Protein AF-A0A8J6A3G7-F1 (afdb_monomer_lite)

Organism: Galemys pyrenaicus (NCBI:txid202257)

Sequence (63 aa):
EKRGHITRSEGRLPWKGGLRRRLFHVNCGEFRDPKIYCTRESDPHCGSDGQTYGNKCAFCKAM

pLDDT: mean 71.03, std 14.5, range [45.72, 87.44]

Radius of gyration: 21.04 Å; chains: 1; bounding box: 25×40×65 Å

InterPro domains:
  IPR002350 Kazal domain [PF00050] (28-62)
  IPR002350 Kazal domain [PS00282] (38-60)
  IPR002350 Kazal domain [PS51465] (22-63)
  IPR002350 Kazal domain [SM00280] (27-61)
  IPR036058 Kazal domain superfamily [SSF100895] (24-62)
  IPR050159 Kazal-type Serine Protease 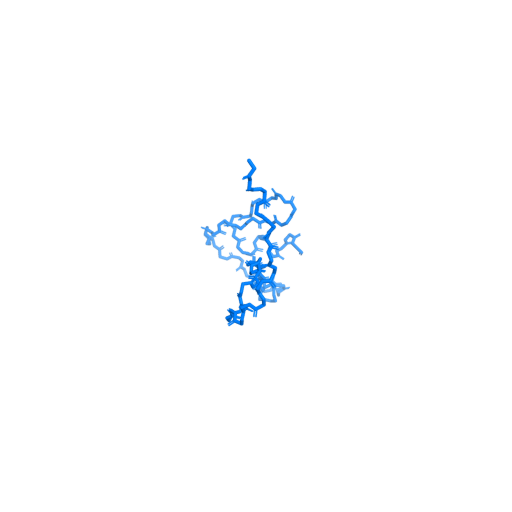Inhibitor [PTHR47499] (22-62)

Structure (mmCIF, N/CA/C/O backbone):
data_AF-A0A8J6A3G7-F1
#
_entry.id   AF-A0A8J6A3G7-F1
#
loop_
_atom_site.group_PDB
_atom_site.id
_atom_site.type_symbol
_atom_site.label_atom_id
_atom_site.label_alt_id
_atom_site.label_comp_id
_atom_site.label_asym_id
_atom_site.label_entity_id
_atom_site.label_seq_id
_atom_site.pdbx_PDB_ins_code
_atom_site.Cartn_x
_atom_site.Cartn_y
_atom_site.Cartn_z
_atom_site.occupancy
_atom_site.B_iso_or_equiv
_atom_site.auth_seq_id
_atom_site.auth_comp_id
_atom_site.auth_asym_id
_atom_site.auth_atom_id
_atom_site.pdbx_PDB_model_num
ATOM 1 N N . GLU A 1 1 ? -3.028 24.528 53.848 1.00 52.69 1 GLU A N 1
ATOM 2 C CA . GLU A 1 1 ? -2.561 25.620 52.973 1.00 52.69 1 GLU A CA 1
ATOM 3 C C . GLU A 1 1 ? -1.140 25.336 52.524 1.00 52.69 1 GLU A C 1
ATOM 5 O O . GLU A 1 1 ? -0.288 25.345 53.389 1.00 52.69 1 GLU A O 1
ATOM 10 N N . LYS A 1 2 ? -0.922 24.984 51.247 1.00 51.62 2 LYS A N 1
ATOM 11 C CA . LYS A 1 2 ? 0.256 25.302 50.403 1.00 51.62 2 LYS A CA 1
ATOM 12 C C . LYS A 1 2 ? -0.075 24.838 48.980 1.00 51.62 2 LYS A C 1
ATOM 14 O O . LYS A 1 2 ? 0.391 23.809 48.504 1.00 51.62 2 LYS A O 1
ATOM 19 N N . ARG A 1 3 ? -0.963 25.590 48.323 1.00 55.34 3 ARG A N 1
ATOM 20 C CA . ARG A 1 3 ? -1.166 25.531 46.872 1.00 55.34 3 ARG A CA 1
ATOM 21 C C . ARG A 1 3 ? 0.108 26.100 46.244 1.00 55.34 3 ARG A C 1
ATOM 23 O O . ARG A 1 3 ? 0.250 27.310 46.118 1.00 55.34 3 ARG A O 1
ATOM 30 N N . GLY A 1 4 ? 1.080 25.232 45.975 1.00 49.47 4 GLY A N 1
ATOM 31 C CA . GLY A 1 4 ? 2.332 25.614 45.332 1.00 49.47 4 GLY A CA 1
ATOM 32 C C . GLY A 1 4 ? 2.055 26.034 43.895 1.00 49.47 4 GLY A C 1
ATOM 33 O O . GLY A 1 4 ? 1.724 25.201 43.057 1.00 49.47 4 GLY A O 1
ATOM 34 N N . HIS A 1 5 ? 2.151 27.333 43.626 1.00 53.59 5 HIS A N 1
ATOM 35 C CA . HIS A 1 5 ? 2.245 27.859 42.273 1.00 53.59 5 HIS A CA 1
ATOM 36 C C . HIS A 1 5 ? 3.463 27.230 41.590 1.00 53.59 5 HIS A C 1
ATOM 38 O O . HIS A 1 5 ? 4.588 27.379 42.066 1.00 53.59 5 HIS A O 1
ATOM 44 N N . ILE A 1 6 ? 3.241 26.548 40.468 1.00 60.72 6 ILE A N 1
ATOM 45 C CA . ILE A 1 6 ? 4.309 26.189 39.537 1.00 60.72 6 ILE A CA 1
ATOM 46 C C . ILE A 1 6 ? 4.869 27.484 38.934 1.00 60.72 6 ILE A C 1
ATOM 48 O O . ILE A 1 6 ? 4.343 28.028 37.966 1.00 60.72 6 ILE A O 1
ATOM 52 N N . THR A 1 7 ? 5.917 28.040 39.536 1.00 57.06 7 THR A N 1
ATOM 53 C CA . THR A 1 7 ? 6.694 29.099 38.899 1.00 57.06 7 THR A CA 1
ATOM 54 C C . THR A 1 7 ? 7.434 28.466 37.723 1.00 57.06 7 THR A C 1
ATOM 56 O O . THR A 1 7 ? 8.182 27.504 37.889 1.00 57.06 7 THR A O 1
ATOM 59 N N . ARG A 1 8 ? 7.163 28.956 36.506 1.00 57.78 8 ARG A N 1
ATOM 60 C CA . ARG A 1 8 ? 7.855 28.553 35.276 1.00 57.78 8 ARG A CA 1
ATOM 61 C C . ARG A 1 8 ? 9.315 28.981 35.385 1.00 57.78 8 ARG A C 1
ATOM 63 O O . ARG A 1 8 ? 9.687 30.080 34.987 1.00 57.78 8 ARG A O 1
ATOM 70 N N . SER A 1 9 ? 10.129 28.124 35.980 1.00 52.81 9 SER A N 1
ATOM 71 C CA . SER A 1 9 ? 11.569 28.171 35.845 1.00 52.81 9 SER A CA 1
ATOM 72 C C . SER A 1 9 ? 11.880 27.857 34.384 1.00 52.81 9 SER A C 1
ATOM 74 O O . SER A 1 9 ? 11.747 26.722 33.933 1.00 52.81 9 SER A O 1
ATOM 76 N N . GLU A 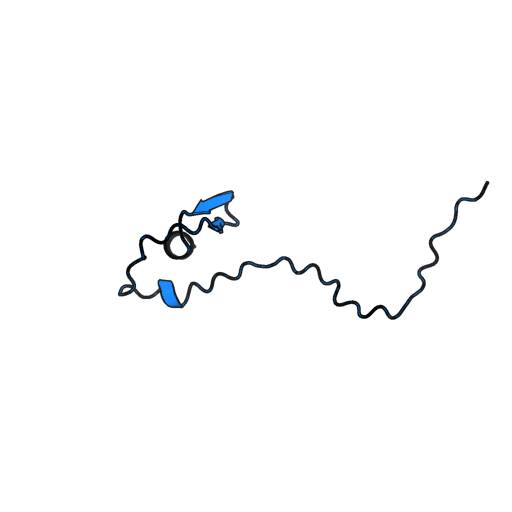1 10 ? 12.275 28.884 33.629 1.00 58.84 10 GLU A N 1
ATOM 77 C CA . GLU A 1 10 ? 12.942 28.760 32.328 1.00 58.84 10 GLU A CA 1
ATOM 78 C C . GLU A 1 10 ? 14.329 28.137 32.563 1.00 58.84 10 GLU A C 1
ATOM 80 O O . GLU A 1 10 ? 15.382 28.754 32.398 1.00 58.84 10 GLU A O 1
ATOM 85 N N . GLY A 1 11 ? 14.330 26.892 33.040 1.00 48.31 11 GLY A N 1
ATOM 86 C CA . GLY A 1 11 ? 15.489 26.034 33.002 1.00 48.31 11 GLY A CA 1
ATOM 87 C C . GLY A 1 11 ? 15.801 25.811 31.537 1.00 48.31 11 GLY A C 1
ATOM 88 O O . GLY A 1 11 ? 14.967 25.308 30.784 1.00 48.31 11 GLY A O 1
ATOM 89 N N . ARG A 1 12 ? 17.009 26.191 31.125 1.00 52.41 12 ARG A N 1
ATOM 90 C CA . ARG A 1 12 ? 17.574 25.833 29.827 1.00 52.41 12 ARG A CA 1
ATOM 91 C C . ARG A 1 12 ? 17.860 24.328 29.837 1.00 52.41 12 ARG A C 1
ATOM 93 O O . ARG A 1 12 ? 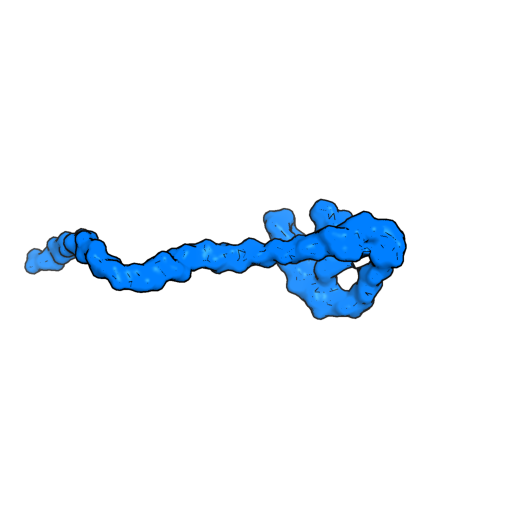18.999 23.886 29.905 1.00 52.41 12 ARG A O 1
ATOM 100 N N . LEU A 1 13 ? 16.790 23.541 29.818 1.00 54.94 13 LEU A N 1
ATOM 101 C CA . LEU A 1 13 ? 16.805 22.154 29.400 1.00 54.94 13 LEU A CA 1
ATOM 102 C C . LEU A 1 13 ? 17.316 22.161 27.951 1.00 54.94 13 LEU A C 1
ATOM 104 O O . LEU A 1 13 ? 16.899 23.029 27.176 1.00 54.94 13 LEU A O 1
ATOM 108 N N . PRO A 1 14 ? 18.171 21.218 27.522 1.00 45.72 14 PRO A N 1
ATOM 109 C CA . PRO A 1 14 ? 18.292 20.893 26.109 1.00 45.72 14 PRO A CA 1
ATOM 110 C C . PRO A 1 14 ? 16.946 20.302 25.664 1.00 45.72 14 PRO A C 1
ATOM 112 O O . PRO A 1 14 ? 16.764 19.094 25.535 1.00 45.72 14 PRO A O 1
ATOM 115 N N . TRP A 1 15 ? 15.959 21.180 25.484 1.00 51.66 15 TRP A N 1
ATOM 116 C CA . TRP A 1 15 ? 14.632 20.912 24.962 1.00 51.66 15 TRP A CA 1
ATOM 117 C C . TRP A 1 15 ? 14.779 20.528 23.490 1.00 51.66 15 TRP A C 1
ATOM 119 O O . TRP A 1 15 ? 14.523 21.292 22.563 1.00 51.66 15 TRP A O 1
ATOM 129 N N . LYS A 1 16 ? 15.203 19.288 23.267 1.00 52.88 16 LYS A N 1
ATOM 130 C CA . LYS A 1 16 ? 14.743 18.492 22.133 1.00 52.88 16 LYS A CA 1
ATOM 131 C C . LYS A 1 16 ? 13.743 17.444 22.621 1.00 52.88 16 LYS A C 1
ATOM 133 O O . LYS A 1 16 ? 13.606 16.389 22.023 1.00 52.88 16 LYS A O 1
ATOM 138 N N . GLY A 1 17 ? 12.976 17.777 23.661 1.00 50.72 17 GLY A N 1
ATOM 139 C CA . GLY A 1 17 ? 11.658 17.199 23.920 1.00 50.72 17 GLY A CA 1
ATOM 140 C C . GLY A 1 17 ? 10.633 17.758 22.934 1.00 50.72 17 GLY A C 1
ATOM 141 O O . GLY A 1 17 ? 9.572 18.222 23.331 1.00 50.72 17 GLY A O 1
ATOM 142 N N . GLY A 1 18 ? 10.963 17.764 21.640 1.00 52.47 18 GLY A N 1
ATOM 143 C CA . GLY A 1 18 ? 9.912 17.752 20.644 1.00 52.47 18 GLY A CA 1
ATOM 144 C C . GLY A 1 18 ? 9.229 16.413 20.824 1.00 52.47 18 GLY A C 1
ATOM 145 O O . GLY A 1 18 ? 9.911 15.391 20.926 1.00 52.47 18 GLY A O 1
ATOM 146 N N . LEU A 1 19 ? 7.903 16.403 20.866 1.00 57.00 19 LEU A N 1
ATOM 147 C CA . LEU A 1 19 ? 7.153 15.240 20.444 1.00 57.00 19 LEU A CA 1
ATOM 148 C C . LEU A 1 19 ? 7.718 14.888 19.062 1.00 57.00 19 LEU A C 1
ATOM 150 O O . LEU A 1 19 ? 7.246 15.387 18.043 1.00 57.00 19 LEU A O 1
ATOM 154 N N . ARG A 1 20 ? 8.748 14.034 19.008 1.00 47.81 20 ARG A N 1
ATOM 155 C CA . ARG A 1 20 ? 8.944 13.152 17.879 1.00 47.81 20 ARG A CA 1
ATOM 156 C C . ARG A 1 20 ? 7.693 12.294 17.963 1.00 47.81 20 ARG A C 1
ATOM 158 O O . ARG A 1 20 ? 7.737 11.161 18.430 1.00 47.81 20 ARG A O 1
ATOM 165 N N . ARG A 1 21 ? 6.559 12.833 17.479 1.00 48.62 21 ARG A N 1
ATOM 166 C CA . ARG A 1 21 ? 5.708 12.034 16.620 1.00 48.62 21 ARG A CA 1
ATOM 167 C C . ARG A 1 21 ? 6.757 11.496 15.688 1.00 48.62 21 ARG A C 1
ATOM 169 O O . ARG A 1 21 ? 7.386 12.252 14.948 1.00 48.62 21 ARG A O 1
ATOM 176 N N . ARG A 1 22 ? 7.112 10.237 15.906 1.00 52.16 22 ARG A N 1
ATOM 177 C CA . ARG A 1 22 ? 7.777 9.443 14.911 1.00 52.16 22 ARG A CA 1
ATOM 178 C C . ARG A 1 22 ? 6.722 9.497 13.823 1.00 52.16 22 ARG A C 1
ATOM 180 O O . ARG A 1 22 ? 5.801 8.693 13.830 1.00 52.16 22 ARG A O 1
ATOM 187 N N . LEU A 1 23 ? 6.709 10.579 13.035 1.00 57.88 23 LEU A N 1
ATOM 188 C CA . LEU A 1 23 ? 6.018 10.547 11.785 1.00 57.88 23 LEU A CA 1
ATOM 189 C C . LEU A 1 23 ? 6.803 9.398 11.160 1.00 57.88 23 LEU A C 1
ATOM 191 O O . LEU A 1 23 ? 8.018 9.461 10.969 1.00 57.88 23 LEU A O 1
ATOM 195 N N . PHE A 1 24 ? 6.172 8.238 11.110 1.00 59.12 24 PHE A N 1
ATOM 196 C CA . PHE A 1 24 ? 6.691 7.127 10.358 1.00 59.12 24 PHE A CA 1
ATOM 197 C C . PHE A 1 24 ? 6.559 7.622 8.918 1.00 59.12 24 PHE A C 1
ATOM 199 O O . PHE A 1 24 ? 5.571 7.335 8.256 1.00 59.12 24 PHE A O 1
ATOM 206 N N . HIS A 1 25 ? 7.483 8.493 8.478 1.00 65.44 25 HIS A N 1
ATOM 207 C CA . HIS A 1 25 ? 7.585 8.900 7.084 1.00 65.44 25 HIS A CA 1
ATOM 208 C C . HIS A 1 25 ? 8.098 7.656 6.384 1.00 65.44 25 HIS A C 1
ATOM 210 O O . HIS A 1 25 ? 9.302 7.433 6.262 1.00 65.44 25 HIS A O 1
ATOM 216 N N . VAL A 1 26 ? 7.166 6.786 6.016 1.00 72.00 26 VAL A N 1
ATOM 217 C CA . VAL A 1 26 ? 7.454 5.720 5.079 1.00 72.00 26 VAL A CA 1
ATOM 218 C C . VAL A 1 26 ? 7.686 6.426 3.750 1.00 72.00 26 VAL A C 1
ATOM 220 O O . VAL A 1 26 ? 6.790 7.068 3.206 1.00 72.00 26 VAL A O 1
ATOM 223 N N . ASN A 1 27 ? 8.930 6.395 3.276 1.00 78.25 27 ASN A N 1
ATOM 224 C CA . ASN A 1 27 ? 9.276 6.963 1.982 1.00 78.25 27 ASN A CA 1
ATOM 225 C C . ASN A 1 27 ? 8.736 6.042 0.890 1.00 78.25 27 ASN A C 1
ATOM 227 O O . ASN A 1 27 ? 9.338 5.026 0.561 1.00 78.25 27 ASN A O 1
ATOM 231 N N . CYS A 1 28 ? 7.590 6.415 0.330 1.00 82.19 28 CYS A N 1
ATOM 232 C CA . CYS A 1 28 ? 6.956 5.678 -0.758 1.00 82.19 28 CYS A CA 1
ATOM 233 C C . CYS A 1 28 ? 7.521 5.996 -2.143 1.00 82.19 28 CYS A C 1
ATOM 235 O O . CYS A 1 28 ? 7.022 5.464 -3.129 1.00 82.19 28 CYS A O 1
ATOM 237 N N . GLY A 1 29 ? 8.562 6.834 -2.233 1.00 81.25 29 GLY A N 1
ATOM 238 C CA . GLY A 1 29 ? 9.237 7.141 -3.498 1.00 81.25 29 GLY A CA 1
ATOM 239 C C . GLY A 1 29 ? 9.704 5.878 -4.224 1.00 81.25 29 GLY A C 1
ATOM 240 O O . GLY A 1 29 ? 9.440 5.725 -5.410 1.00 81.25 29 GLY A O 1
ATOM 241 N N . GLU A 1 30 ? 10.261 4.927 -3.475 1.00 78.38 30 GLU A N 1
ATOM 242 C CA . GLU A 1 30 ? 10.762 3.652 -4.000 1.00 78.38 30 GLU A CA 1
ATOM 243 C C . GLU A 1 30 ? 9.639 2.692 -4.435 1.00 78.38 30 GLU A C 1
ATOM 245 O O . GLU A 1 30 ? 9.889 1.766 -5.190 1.00 78.38 30 GLU A O 1
ATOM 250 N N . PHE A 1 31 ? 8.400 2.880 -3.963 1.00 79.50 31 PHE A N 1
ATOM 251 C CA . PHE A 1 31 ? 7.263 1.987 -4.247 1.00 79.50 31 PHE A CA 1
ATOM 252 C C . PHE A 1 31 ? 6.258 2.578 -5.246 1.00 79.50 31 PHE A C 1
ATOM 254 O O . PHE A 1 31 ? 5.294 1.908 -5.614 1.00 79.50 31 PHE A O 1
ATOM 261 N N . ARG A 1 32 ? 6.471 3.827 -5.679 1.00 76.56 32 ARG A N 1
ATOM 262 C CA . ARG A 1 32 ? 5.669 4.501 -6.712 1.00 76.56 32 ARG A CA 1
ATOM 263 C C . ARG A 1 32 ? 6.020 4.064 -8.129 1.00 76.56 32 ARG A C 1
ATOM 265 O O . ARG A 1 32 ? 5.245 4.326 -9.046 1.00 76.56 32 ARG A O 1
ATOM 272 N N . ASP A 1 33 ? 7.172 3.430 -8.316 1.00 81.75 33 ASP A N 1
ATOM 273 C CA . ASP A 1 33 ? 7.587 2.962 -9.628 1.00 81.75 33 ASP A CA 1
ATOM 274 C C . ASP A 1 33 ? 6.812 1.683 -10.010 1.00 81.75 33 ASP A C 1
ATOM 276 O O . ASP A 1 33 ? 6.791 0.716 -9.240 1.00 81.75 33 ASP A O 1
ATOM 280 N N . PRO A 1 34 ? 6.172 1.632 -11.193 1.00 77.06 34 PRO A N 1
ATOM 281 C CA . PRO A 1 34 ? 5.373 0.483 -11.622 1.00 77.06 34 PRO A CA 1
ATOM 282 C C . PRO A 1 34 ? 6.205 -0.791 -11.821 1.00 77.06 34 PRO A C 1
ATOM 284 O O . PRO A 1 34 ? 5.642 -1.881 -11.924 1.00 77.06 34 PRO A O 1
ATOM 287 N N . LYS A 1 35 ? 7.537 -0.675 -11.879 1.00 79.06 35 LYS A N 1
ATOM 288 C CA . LYS A 1 35 ? 8.460 -1.803 -12.010 1.00 79.06 35 LYS A CA 1
ATOM 289 C C . LYS A 1 35 ? 8.826 -2.435 -10.663 1.00 79.06 35 LYS A C 1
ATOM 291 O O . LYS A 1 35 ? 9.480 -3.479 -10.638 1.00 79.06 35 LYS A O 1
ATOM 296 N N . ILE A 1 36 ? 8.426 -1.828 -9.545 1.00 79.25 36 ILE A N 1
ATOM 297 C CA . ILE A 1 36 ? 8.762 -2.314 -8.208 1.00 79.25 36 ILE A CA 1
ATOM 298 C C . ILE A 1 36 ? 7.716 -3.324 -7.745 1.00 79.25 36 ILE A C 1
ATOM 300 O O . ILE A 1 36 ? 6.541 -3.026 -7.518 1.00 79.25 36 ILE A O 1
ATOM 304 N N . TYR A 1 37 ? 8.174 -4.562 -7.586 1.00 79.19 37 TYR A N 1
ATOM 305 C CA . TYR A 1 37 ? 7.379 -5.632 -7.009 1.00 79.19 37 TYR A CA 1
ATOM 306 C C . TYR A 1 37 ? 7.495 -5.595 -5.488 1.00 79.19 37 TYR A C 1
ATOM 308 O O . TYR A 1 37 ? 8.593 -5.558 -4.933 1.00 79.19 37 TYR A O 1
ATOM 316 N N . CYS A 1 38 ? 6.351 -5.640 -4.806 1.00 81.19 38 CYS A N 1
ATOM 317 C CA . CYS A 1 38 ? 6.330 -5.774 -3.357 1.00 81.19 38 CYS A CA 1
ATOM 318 C C . CYS A 1 38 ? 6.954 -7.115 -2.963 1.00 81.19 38 CYS A C 1
ATOM 320 O O . CYS A 1 38 ? 6.491 -8.173 -3.398 1.00 81.19 38 CYS A O 1
ATOM 322 N N . THR A 1 39 ? 7.968 -7.083 -2.105 1.00 81.31 39 THR A N 1
ATOM 323 C CA . THR A 1 39 ? 8.456 -8.293 -1.446 1.00 81.31 39 THR A CA 1
ATOM 324 C C . THR A 1 39 ? 7.371 -8.841 -0.517 1.00 81.31 39 THR A C 1
ATOM 326 O O . THR A 1 39 ? 6.532 -8.101 0.000 1.00 81.31 39 THR A O 1
ATOM 329 N N . ARG A 1 40 ? 7.383 -10.157 -0.267 1.00 82.44 40 ARG A N 1
ATOM 330 C CA . ARG A 1 40 ? 6.530 -10.794 0.757 1.00 82.44 40 ARG A CA 1
ATOM 331 C C . ARG A 1 40 ? 7.056 -10.557 2.181 1.00 82.44 40 ARG A C 1
ATOM 333 O O . ARG A 1 40 ? 6.873 -11.397 3.057 1.00 82.44 40 ARG A O 1
ATOM 340 N N . GLU A 1 41 ? 7.745 -9.441 2.406 1.00 82.94 41 GLU A N 1
ATOM 341 C CA . GLU A 1 41 ? 8.116 -9.024 3.753 1.00 82.94 41 GLU A CA 1
ATOM 342 C C . GLU A 1 41 ? 6.835 -8.821 4.568 1.00 82.94 41 GLU A C 1
ATOM 344 O O . GLU A 1 41 ? 5.840 -8.330 4.041 1.00 82.94 41 GLU A O 1
ATOM 349 N N . SER A 1 42 ? 6.835 -9.267 5.821 1.00 81.38 42 SER A N 1
ATOM 350 C CA . SER A 1 42 ? 5.701 -9.137 6.740 1.00 81.38 42 SER A CA 1
ATOM 351 C C . SER A 1 42 ? 6.080 -8.137 7.824 1.00 81.38 42 SER A C 1
ATOM 353 O O . SER A 1 42 ? 6.461 -8.521 8.925 1.00 81.38 42 SER A O 1
ATOM 355 N N . ASP A 1 43 ? 6.032 -6.856 7.469 1.00 81.81 43 ASP A N 1
ATOM 356 C CA . ASP A 1 43 ? 6.336 -5.741 8.365 1.00 81.81 43 ASP A CA 1
ATOM 357 C C . ASP A 1 43 ? 5.061 -4.899 8.532 1.00 81.81 43 ASP A C 1
ATOM 359 O O . ASP A 1 43 ? 4.750 -4.072 7.669 1.00 81.81 43 ASP A O 1
ATOM 363 N N . PRO A 1 44 ? 4.249 -5.162 9.571 1.00 86.81 44 PRO A N 1
ATOM 364 C CA . PRO A 1 44 ? 2.949 -4.527 9.714 1.00 86.81 44 PRO A CA 1
ATOM 365 C C . PRO A 1 44 ? 3.088 -3.019 9.958 1.00 86.81 44 PRO A C 1
ATOM 367 O O . PRO A 1 44 ? 3.701 -2.578 10.930 1.00 86.81 44 PRO A O 1
ATOM 370 N N . HIS A 1 45 ? 2.466 -2.219 9.095 1.00 85.56 45 HIS A N 1
ATOM 371 C CA . HIS 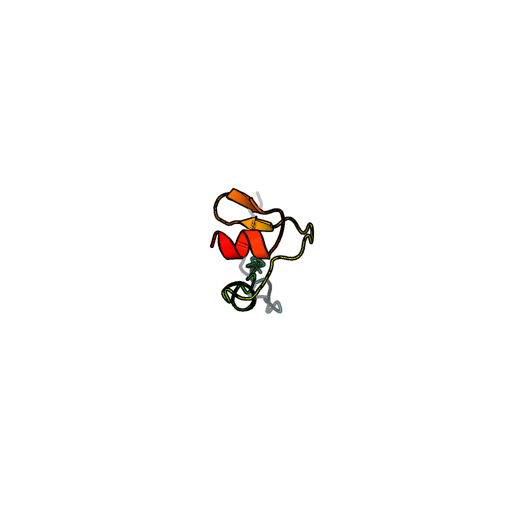A 1 45 ? 2.442 -0.763 9.172 1.00 85.56 45 HIS A CA 1
ATOM 372 C C . HIS A 1 45 ? 1.046 -0.245 9.489 1.00 85.56 45 HIS A C 1
ATOM 374 O O . HIS A 1 45 ? 0.096 -0.500 8.754 1.00 85.56 45 HIS A O 1
ATOM 380 N N . CYS A 1 46 ? 0.925 0.531 10.562 1.00 85.81 46 CYS A N 1
ATOM 381 C CA . CYS A 1 46 ? -0.309 1.241 10.879 1.00 85.81 46 CYS A CA 1
ATOM 382 C C . CYS A 1 46 ? -0.394 2.521 10.045 1.00 85.81 46 CYS A C 1
ATOM 384 O O . CYS A 1 46 ? 0.431 3.423 10.209 1.00 85.81 46 CYS A O 1
ATOM 386 N N . GLY A 1 47 ? -1.388 2.592 9.163 1.00 81.62 47 GLY A N 1
ATOM 387 C CA . GLY A 1 47 ? -1.716 3.806 8.434 1.00 81.62 47 GLY A CA 1
ATOM 388 C C . GLY A 1 47 ? -2.468 4.810 9.297 1.00 81.62 47 GLY A C 1
ATOM 389 O O . GLY A 1 47 ? -3.101 4.462 10.296 1.00 81.62 47 GLY A O 1
ATOM 390 N N . SER A 1 48 ? -2.427 6.072 8.881 1.00 82.12 48 SER A N 1
ATOM 391 C CA . SER A 1 48 ? -3.221 7.138 9.504 1.00 82.12 48 SER A CA 1
ATOM 392 C C . SER A 1 48 ? -4.727 6.928 9.306 1.00 82.12 48 SER A C 1
ATOM 394 O O . SER A 1 48 ? -5.522 7.438 10.086 1.00 82.12 48 SER A O 1
ATOM 396 N N . ASP A 1 49 ? -5.104 6.128 8.307 1.00 82.81 49 ASP A N 1
ATOM 397 C CA . ASP A 1 49 ? -6.477 5.739 7.967 1.00 82.81 49 ASP A CA 1
ATOM 398 C C . ASP A 1 49 ? -7.072 4.693 8.928 1.00 82.81 49 ASP A C 1
ATOM 400 O O . ASP A 1 49 ? -8.180 4.208 8.714 1.00 82.81 49 ASP A O 1
ATOM 404 N N . GLY A 1 50 ? -6.328 4.285 9.965 1.00 86.56 50 GLY A N 1
ATOM 405 C CA . GLY A 1 50 ? -6.753 3.256 10.920 1.00 86.56 50 GLY A CA 1
ATOM 406 C C . GLY A 1 50 ? -6.639 1.819 10.396 1.00 86.56 50 GLY A C 1
ATOM 407 O O . GLY A 1 50 ? -7.007 0.884 11.101 1.00 86.56 50 GLY A O 1
ATOM 408 N N . GLN A 1 51 ? -6.109 1.628 9.185 1.00 87.44 51 GLN A N 1
ATOM 409 C CA . GLN A 1 51 ? -5.832 0.314 8.606 1.00 87.44 51 GLN A CA 1
ATOM 410 C C . GLN A 1 51 ? -4.391 -0.122 8.881 1.00 87.44 51 GLN A C 1
ATOM 412 O O . GLN A 1 51 ? -3.455 0.678 8.812 1.00 87.44 51 GLN A O 1
ATOM 417 N N . THR A 1 52 ? -4.205 -1.411 9.164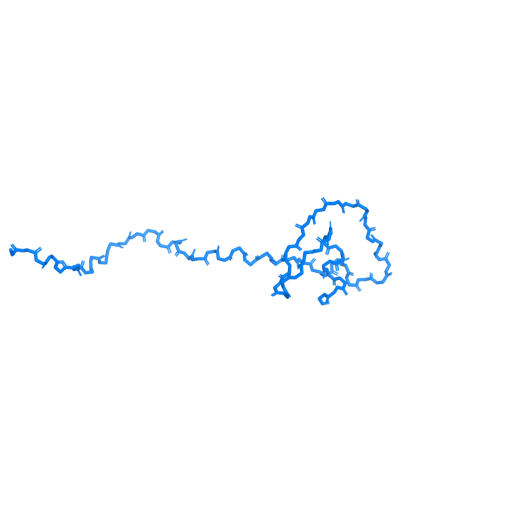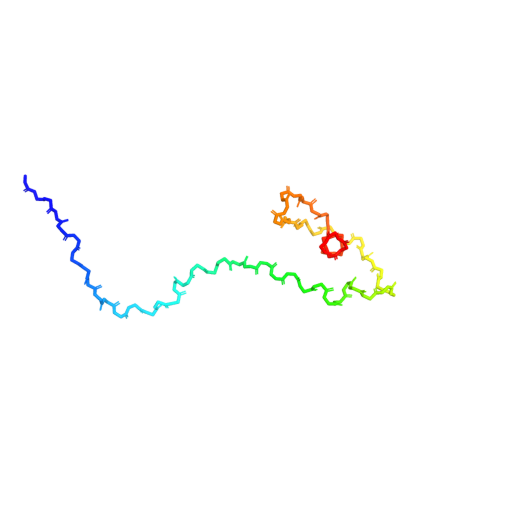 1.00 87.44 52 THR A N 1
ATOM 418 C CA . THR A 1 52 ? -2.880 -2.029 9.267 1.00 87.44 52 THR A CA 1
ATOM 419 C C . THR A 1 52 ? -2.548 -2.736 7.962 1.00 87.44 52 THR A C 1
ATOM 421 O O . THR A 1 52 ? -3.258 -3.637 7.523 1.00 87.44 52 THR A O 1
ATOM 424 N N . TYR A 1 53 ? -1.440 -2.346 7.353 1.00 87.38 53 TYR A N 1
ATOM 425 C CA . TYR A 1 53 ? -0.932 -2.910 6.115 1.00 87.38 53 TYR A CA 1
ATOM 426 C C . TYR A 1 53 ? 0.120 -3.955 6.440 1.00 87.38 53 TYR A C 1
ATOM 428 O O . TYR A 1 53 ? 1.013 -3.693 7.235 1.00 87.38 53 TYR A O 1
ATOM 436 N N . GLY A 1 54 ? 0.052 -5.130 5.816 1.00 86.31 54 GLY A N 1
ATOM 437 C CA . GLY A 1 54 ? 0.991 -6.220 6.104 1.00 86.31 54 GLY A CA 1
ATOM 438 C C . GLY A 1 54 ? 2.447 -5.928 5.723 1.00 86.31 54 GLY A C 1
ATOM 439 O O . GLY A 1 54 ? 3.338 -6.635 6.184 1.00 86.31 54 GLY A O 1
ATOM 440 N N . ASN A 1 55 ? 2.696 -4.916 4.881 1.00 86.12 55 ASN A N 1
ATOM 441 C CA . ASN A 1 55 ? 4.039 -4.469 4.522 1.00 86.12 55 ASN A CA 1
ATOM 442 C C . ASN A 1 55 ? 4.077 -3.011 4.046 1.00 86.12 55 ASN A C 1
ATOM 444 O O . ASN A 1 55 ? 3.048 -2.422 3.695 1.00 86.12 55 ASN A O 1
ATOM 448 N N . LYS A 1 56 ? 5.294 -2.451 3.984 1.00 84.94 56 LYS A N 1
ATOM 449 C CA . LYS A 1 56 ? 5.565 -1.088 3.490 1.00 84.94 56 LYS A CA 1
ATOM 450 C C . LYS A 1 56 ? 5.008 -0.842 2.095 1.00 84.94 56 LYS A C 1
ATOM 452 O O . LYS A 1 56 ? 4.464 0.222 1.833 1.00 84.94 56 LYS A O 1
ATOM 457 N N . CYS A 1 57 ? 5.135 -1.816 1.201 1.00 86.75 57 CYS A N 1
ATOM 458 C CA . CYS A 1 57 ? 4.718 -1.663 -0.186 1.00 86.75 57 CYS A CA 1
ATOM 459 C C . CYS A 1 57 ? 3.189 -1.588 -0.324 1.00 86.75 57 CYS A C 1
ATOM 461 O O . CYS A 1 57 ? 2.680 -0.741 -1.045 1.00 86.75 57 CYS A O 1
ATOM 463 N N . ALA A 1 58 ? 2.448 -2.420 0.408 1.00 85.88 58 ALA A N 1
ATOM 464 C CA . ALA A 1 58 ? 0.992 -2.406 0.480 1.00 85.88 58 ALA A CA 1
ATOM 465 C C . ALA A 1 58 ? 0.492 -1.098 1.098 1.00 85.88 58 ALA A C 1
ATOM 467 O O . ALA A 1 58 ? -0.479 -0.534 0.606 1.00 85.88 58 ALA A O 1
ATOM 468 N N . PHE A 1 59 ? 1.198 -0.587 2.112 1.00 87.00 59 PHE A N 1
ATOM 469 C CA . PHE A 1 59 ? 0.930 0.735 2.668 1.00 87.00 59 PHE A CA 1
ATOM 470 C C . PHE A 1 59 ? 1.142 1.840 1.624 1.00 87.00 59 PHE A C 1
ATOM 472 O O . PHE A 1 59 ? 0.255 2.650 1.392 1.00 87.00 59 PHE A O 1
ATOM 479 N N . CYS A 1 60 ? 2.280 1.830 0.929 1.00 84.69 60 CYS A N 1
ATOM 480 C CA . CYS A 1 60 ? 2.611 2.816 -0.098 1.00 84.69 60 CYS A CA 1
ATOM 481 C C . CYS A 1 60 ? 1.762 2.737 -1.370 1.00 84.69 60 CYS A C 1
ATOM 483 O O . CYS A 1 60 ? 1.691 3.720 -2.094 1.00 84.69 60 CYS A O 1
ATOM 485 N N . LYS A 1 61 ? 1.146 1.586 -1.658 1.00 82.12 61 LYS A N 1
ATOM 486 C CA . LYS A 1 61 ? 0.172 1.433 -2.749 1.00 82.12 61 LYS A CA 1
ATOM 487 C C . LYS A 1 61 ? -1.216 1.957 -2.392 1.00 82.12 61 LYS A C 1
ATOM 489 O O . LYS A 1 61 ? -2.000 2.212 -3.299 1.00 82.12 61 LYS A O 1
ATOM 494 N N . ALA A 1 62 ? -1.536 2.021 -1.102 1.00 81.06 62 ALA A N 1
ATOM 495 C CA . ALA A 1 62 ? -2.820 2.507 -0.611 1.00 81.06 62 ALA A CA 1
ATOM 496 C C . ALA A 1 62 ? -2.808 4.008 -0.280 1.00 81.06 62 ALA A C 1
ATOM 498 O O . ALA A 1 62 ? -3.876 4.616 -0.239 1.00 81.06 62 ALA A O 1
ATOM 499 N N . MET A 1 63 ? -1.620 4.574 -0.038 1.00 74.19 63 MET A N 1
ATOM 500 C CA . MET A 1 63 ? -1.381 6.016 0.112 1.00 74.19 63 MET A CA 1
ATOM 501 C C . MET A 1 63 ? -1.247 6.760 -1.218 1.00 74.19 63 MET A C 1
ATOM 503 O O . MET A 1 63 ? -0.906 6.127 -2.241 1.00 74.19 63 MET A O 1
#

Secondary structure (DSSP, 8-state):
---------------------------GGGGSSTT-PPP-----EE-TTSPEESSHHHHHHH-

Foldseek 3Di:
DPPDDPDPDPDPDVPPPPPCPVPVPLPLVQLPDPPDDDDPQQDWDQDPVRDIDRDSNSVSVVD